Protein AF-A0A5N6R406-F1 (afdb_monomer_lite)

pLDDT: mean 90.54, std 9.45, range [58.97, 97.88]

Sequence (79 aa):
MKGRFICAATNPTIDQIAVYFQEKFPEYEIAKEFLEGPDEGVVRCDSTKLMKMGFEYIYDEKKILDDSVARGKRCGALM

Structure (mmCIF, N/CA/C/O backbone):
data_AF-A0A5N6R406-F1
#
_entry.id   AF-A0A5N6R406-F1
#
loop_
_atom_site.group_PDB
_atom_site.id
_atom_site.type_symbol
_atom_site.label_atom_id
_atom_site.label_alt_id
_atom_site.label_comp_id
_atom_site.label_asym_id
_atom_site.label_entity_id
_atom_site.label_seq_id
_atom_site.pdbx_PDB_ins_code
_atom_site.Cartn_x
_atom_site.Cartn_y
_atom_site.Cartn_z
_atom_site.occupancy
_atom_site.B_iso_or_equiv
_atom_site.auth_seq_id
_atom_site.auth_comp_id
_atom_site.auth_asym_id
_atom_site.auth_atom_id
_atom_site.pdbx_PDB_model_num
ATOM 1 N N . MET A 1 1 ? 21.387 -3.957 -19.578 1.00 66.00 1 MET A N 1
ATOM 2 C CA . MET A 1 1 ? 21.376 -3.596 -18.139 1.00 66.00 1 MET A CA 1
ATOM 3 C C . MET A 1 1 ? 21.174 -4.851 -17.297 1.00 66.00 1 MET A C 1
ATOM 5 O O . MET A 1 1 ? 20.375 -5.685 -17.694 1.00 66.00 1 MET A O 1
ATOM 9 N N . LYS A 1 2 ? 21.916 -5.025 -16.194 1.00 85.94 2 LYS A N 1
ATOM 10 C CA . LYS A 1 2 ? 21.823 -6.187 -15.284 1.00 85.94 2 LYS A CA 1
ATOM 11 C C . LYS A 1 2 ? 21.945 -5.720 -13.824 1.00 85.94 2 LYS A C 1
ATOM 13 O O . LYS A 1 2 ? 22.465 -4.633 -13.570 1.00 85.94 2 LYS A O 1
ATOM 18 N N . GLY A 1 3 ? 21.462 -6.522 -12.877 1.00 93.00 3 GLY A N 1
ATOM 19 C CA . GLY A 1 3 ? 21.534 -6.254 -11.434 1.00 93.00 3 GLY A CA 1
ATOM 20 C C . GLY A 1 3 ? 20.161 -6.075 -10.780 1.00 93.00 3 GLY A C 1
ATOM 21 O O . GLY A 1 3 ? 19.140 -6.392 -11.378 1.00 93.00 3 GLY A O 1
ATOM 22 N N . ARG A 1 4 ? 20.148 -5.572 -9.540 1.00 95.06 4 ARG A N 1
ATOM 23 C CA . ARG A 1 4 ? 18.926 -5.369 -8.740 1.00 95.06 4 ARG A CA 1
ATOM 24 C C . ARG A 1 4 ? 18.228 -4.048 -9.078 1.00 95.06 4 ARG A C 1
ATOM 26 O O . ARG A 1 4 ? 18.901 -3.071 -9.429 1.00 95.06 4 ARG A O 1
ATOM 33 N N . PHE A 1 5 ? 16.905 -4.037 -8.943 1.00 94.88 5 PHE A N 1
ATOM 34 C CA . PHE A 1 5 ? 16.024 -2.888 -9.155 1.00 94.88 5 PHE A CA 1
ATOM 35 C C . PHE A 1 5 ? 15.011 -2.836 -8.014 1.00 94.88 5 PHE A C 1
ATOM 37 O O . PHE A 1 5 ? 14.463 -3.872 -7.645 1.00 94.88 5 PHE A O 1
ATOM 44 N N . ILE A 1 6 ? 14.779 -1.649 -7.461 1.00 94.75 6 ILE A N 1
ATOM 45 C CA . ILE A 1 6 ? 13.700 -1.439 -6.499 1.00 94.75 6 ILE A CA 1
ATOM 46 C C . ILE A 1 6 ? 12.399 -1.252 -7.284 1.00 94.75 6 ILE A C 1
ATOM 48 O O . ILE A 1 6 ? 12.350 -0.442 -8.210 1.00 94.75 6 ILE A O 1
ATOM 52 N N . CYS A 1 7 ? 11.371 -2.008 -6.901 1.00 93.69 7 CYS A N 1
ATOM 53 C CA . CYS A 1 7 ? 10.004 -1.878 -7.391 1.00 93.69 7 CYS A CA 1
ATOM 54 C C . CYS A 1 7 ? 9.101 -1.584 -6.188 1.00 93.69 7 CYS A C 1
ATOM 56 O O . CYS A 1 7 ? 8.674 -2.498 -5.489 1.00 93.69 7 CYS A O 1
ATOM 58 N N . ALA A 1 8 ? 8.902 -0.302 -5.907 1.00 92.25 8 ALA A N 1
ATOM 59 C CA . ALA A 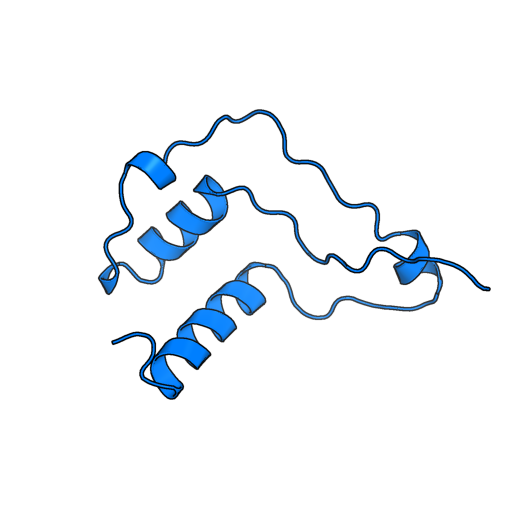1 8 ? 8.079 0.198 -4.815 1.00 92.25 8 ALA A CA 1
ATOM 60 C C . ALA A 1 8 ? 7.395 1.469 -5.322 1.00 92.25 8 ALA A C 1
ATOM 62 O O . ALA A 1 8 ? 8.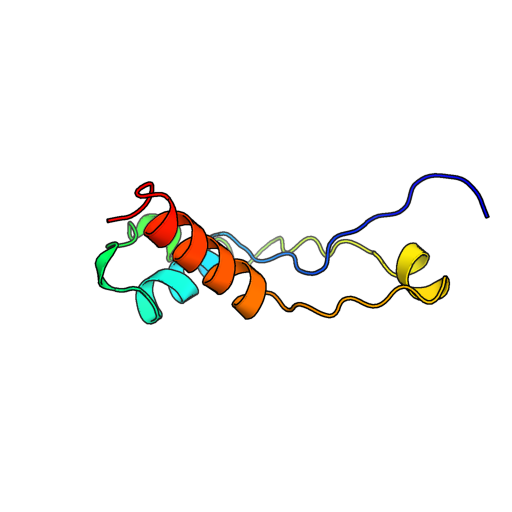071 2.458 -5.617 1.00 92.25 8 ALA A O 1
ATOM 63 N N . ALA A 1 9 ? 6.078 1.389 -5.516 1.00 90.50 9 ALA A N 1
ATOM 64 C CA . ALA A 1 9 ? 5.278 2.485 -6.057 1.00 90.50 9 ALA A CA 1
ATOM 65 C C . ALA A 1 9 ? 5.045 3.577 -5.005 1.00 90.50 9 ALA A C 1
ATOM 67 O O . ALA A 1 9 ? 5.065 4.763 -5.327 1.00 90.50 9 ALA A O 1
ATOM 68 N N . THR A 1 10 ? 4.821 3.166 -3.754 1.00 90.62 10 THR A N 1
ATOM 69 C CA . THR A 1 10 ? 4.441 4.038 -2.640 1.00 90.62 10 THR A CA 1
ATOM 70 C C . THR A 1 10 ? 5.040 3.501 -1.341 1.00 90.62 10 THR A C 1
ATOM 72 O O . THR A 1 10 ? 5.280 2.298 -1.214 1.00 90.62 10 THR A O 1
ATOM 75 N N . ASN A 1 11 ? 5.298 4.404 -0.392 1.00 89.62 11 ASN A N 1
ATOM 76 C CA . ASN A 1 11 ? 5.904 4.100 0.904 1.00 89.62 11 ASN A CA 1
ATOM 77 C C . ASN A 1 11 ? 5.149 4.846 2.024 1.00 89.62 11 ASN A C 1
ATOM 79 O O . ASN A 1 11 ? 5.729 5.760 2.619 1.00 89.62 11 ASN A O 1
ATOM 83 N N . PRO A 1 12 ? 3.867 4.525 2.274 1.00 89.62 12 PRO A N 1
ATOM 84 C CA . PRO A 1 12 ? 3.110 5.180 3.327 1.00 89.62 12 PRO A CA 1
ATOM 85 C C . PRO A 1 12 ? 3.593 4.760 4.712 1.00 89.62 12 PRO A C 1
ATOM 87 O O . PRO A 1 12 ? 4.093 3.646 4.911 1.00 89.62 12 PRO A O 1
ATOM 90 N N . THR A 1 13 ? 3.408 5.647 5.680 1.00 89.88 13 THR A N 1
ATOM 91 C CA . THR A 1 13 ? 3.549 5.325 7.100 1.00 89.88 13 THR A CA 1
ATOM 92 C C . THR A 1 13 ? 2.331 4.560 7.614 1.00 89.88 13 THR A C 1
ATOM 94 O O . THR A 1 13 ? 1.292 4.471 6.957 1.00 89.88 13 THR A O 1
ATOM 97 N N . ILE A 1 14 ? 2.460 3.979 8.809 1.00 91.06 14 ILE A N 1
ATOM 98 C CA . ILE A 1 14 ? 1.366 3.229 9.429 1.00 91.06 14 ILE A CA 1
ATOM 99 C C . ILE A 1 14 ? 0.148 4.119 9.711 1.00 91.06 14 ILE A C 1
ATOM 101 O O . ILE A 1 14 ? -0.973 3.691 9.452 1.00 91.06 14 ILE A O 1
ATOM 105 N N . ASP A 1 15 ? 0.367 5.364 10.138 1.00 91.44 15 ASP A N 1
ATOM 106 C CA . ASP A 1 15 ? -0.675 6.360 10.392 1.00 91.44 15 ASP A CA 1
ATOM 107 C C . ASP A 1 15 ? -1.373 6.807 9.109 1.00 91.44 15 ASP A C 1
ATOM 109 O O . ASP A 1 15 ? -2.599 6.881 9.083 1.00 91.44 15 ASP A O 1
ATOM 113 N N . GLN A 1 16 ? -0.643 6.978 8.004 1.00 91.69 16 GLN A N 1
ATOM 114 C CA . GLN A 1 16 ? -1.248 7.281 6.705 1.00 91.69 16 GLN A CA 1
ATOM 115 C C . GLN A 1 16 ? -2.205 6.173 6.249 1.00 91.69 16 GLN A C 1
ATOM 117 O O . GLN A 1 16 ? -3.318 6.463 5.804 1.00 91.69 16 GLN A O 1
ATOM 122 N N . ILE A 1 17 ? -1.809 4.903 6.400 1.00 93.56 17 ILE A N 1
ATOM 123 C CA . ILE A 1 17 ? -2.681 3.760 6.085 1.00 93.56 17 ILE A CA 1
ATOM 124 C C . ILE A 1 17 ? -3.878 3.720 7.044 1.00 93.56 17 ILE A C 1
ATOM 126 O O . ILE A 1 17 ? -5.015 3.535 6.605 1.00 93.56 17 ILE A O 1
ATOM 130 N N . ALA A 1 18 ? -3.633 3.887 8.345 1.00 94.44 18 ALA A N 1
ATOM 131 C CA . ALA A 1 18 ? -4.650 3.798 9.384 1.00 94.44 18 ALA A CA 1
ATOM 132 C C . ALA A 1 18 ? -5.722 4.884 9.234 1.00 94.44 18 ALA A C 1
ATOM 134 O O . ALA A 1 18 ? -6.910 4.566 9.234 1.00 94.44 18 ALA A O 1
ATOM 135 N N . VAL A 1 19 ? -5.315 6.141 9.032 1.00 94.06 19 VAL A N 1
ATOM 136 C CA . VAL A 1 19 ? -6.220 7.268 8.769 1.00 94.06 19 VAL A CA 1
ATOM 137 C C . VAL A 1 19 ? -7.015 7.019 7.490 1.00 94.06 19 VAL A C 1
ATOM 139 O O . VAL A 1 19 ? -8.240 7.125 7.510 1.00 94.06 19 VAL A O 1
ATOM 142 N N . TYR A 1 20 ? -6.356 6.594 6.405 1.00 96.06 20 TYR A N 1
ATOM 143 C CA . TYR A 1 20 ? -7.040 6.297 5.144 1.00 96.06 20 TYR A CA 1
ATOM 144 C C . TYR A 1 20 ? -8.139 5.238 5.308 1.00 96.06 20 TYR A C 1
ATOM 146 O O . TYR A 1 20 ? -9.258 5.412 4.819 1.00 96.06 20 TYR A O 1
ATOM 154 N N . PHE A 1 21 ? -7.843 4.140 6.010 1.00 96.50 21 PHE A N 1
ATOM 155 C CA . PHE A 1 21 ? -8.829 3.094 6.267 1.00 96.50 21 PHE A CA 1
ATOM 156 C C . PHE A 1 21 ? -9.917 3.529 7.240 1.00 96.50 21 PHE A C 1
ATOM 158 O O . PHE A 1 21 ? -11.077 3.209 7.000 1.00 96.50 21 PHE A O 1
ATOM 165 N N . GLN A 1 22 ? -9.585 4.287 8.283 1.00 95.62 22 GLN A N 1
ATOM 166 C CA . GLN A 1 22 ? -10.570 4.777 9.243 1.00 95.62 22 GLN A CA 1
ATOM 167 C C . GLN A 1 22 ? -11.585 5.731 8.597 1.00 95.62 22 GLN A C 1
ATOM 169 O O . GLN A 1 22 ? -12.767 5.687 8.939 1.00 95.62 22 GLN A O 1
ATOM 174 N N . GLU A 1 23 ? -11.142 6.575 7.662 1.00 95.44 23 GLU A N 1
ATOM 175 C CA . GLU A 1 23 ? -12.017 7.489 6.923 1.00 95.44 23 GLU A CA 1
ATOM 176 C C . GLU A 1 23 ? -12.877 6.759 5.885 1.00 95.44 23 GLU A C 1
ATOM 178 O O . GLU A 1 23 ? -14.053 7.085 5.708 1.00 95.44 23 GLU A O 1
ATOM 183 N N . LYS A 1 24 ? -12.300 5.782 5.177 1.00 97.12 24 LYS A N 1
ATOM 184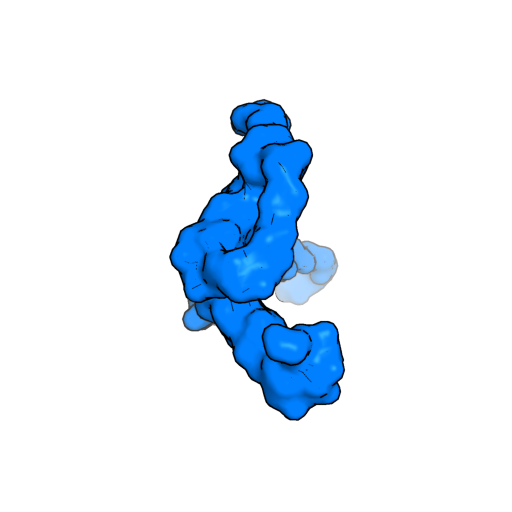 C CA . LYS A 1 24 ? -12.949 5.152 4.020 1.00 97.12 24 LYS A CA 1
ATOM 185 C C . LYS A 1 24 ? -13.755 3.899 4.344 1.00 97.12 24 LYS A C 1
ATOM 187 O O . LYS A 1 24 ? -14.755 3.636 3.676 1.00 97.12 24 LYS A O 1
ATOM 192 N N . PHE A 1 25 ? -13.313 3.133 5.333 1.00 95.94 25 PHE A N 1
ATOM 193 C CA . PHE A 1 25 ? -13.929 1.887 5.780 1.00 95.94 25 PHE A CA 1
ATOM 194 C C . PHE A 1 25 ? -14.181 1.946 7.294 1.00 95.94 25 PHE A C 1
ATOM 196 O O . PHE A 1 25 ? -13.582 1.181 8.060 1.00 95.94 25 PHE A O 1
ATOM 203 N N . PRO A 1 26 ? -15.040 2.876 7.756 1.00 94.62 26 PRO A N 1
ATOM 204 C CA . PRO A 1 26 ? -15.287 3.085 9.180 1.00 94.62 26 PRO A CA 1
ATOM 205 C C . PRO A 1 26 ? -15.857 1.844 9.884 1.00 94.62 26 PRO A C 1
ATOM 207 O O . PRO A 1 26 ? -15.798 1.772 11.108 1.00 94.62 26 PRO A O 1
ATOM 210 N N . GLU A 1 27 ? -16.367 0.856 9.137 1.00 94.44 27 GLU A N 1
ATOM 211 C CA . GLU A 1 27 ? -16.845 -0.423 9.666 1.00 94.44 27 GLU A CA 1
ATOM 212 C C . GLU A 1 27 ? -15.768 -1.275 10.364 1.00 94.44 27 GLU A C 1
ATOM 214 O O . GLU A 1 27 ? -16.118 -2.179 11.119 1.00 94.44 27 GLU A O 1
ATOM 219 N N . TYR A 1 28 ? -14.478 -1.008 10.129 1.00 92.00 28 TYR A N 1
ATOM 220 C CA . TYR A 1 28 ? -13.376 -1.836 10.636 1.00 92.00 28 TYR A CA 1
ATOM 221 C C . TYR A 1 28 ? -12.708 -1.337 11.920 1.00 92.00 28 TYR A C 1
ATOM 223 O O . TYR A 1 28 ? -11.751 -1.976 12.341 1.00 92.00 28 TYR A O 1
ATOM 231 N N . GLU A 1 29 ? -13.191 -0.241 12.521 1.00 91.75 29 GLU A N 1
ATOM 232 C CA . GLU A 1 29 ? -12.678 0.371 13.766 1.00 91.75 29 GLU A CA 1
ATOM 233 C C . GLU A 1 29 ? -11.156 0.217 13.968 1.00 91.75 29 GLU A C 1
ATOM 235 O O . GLU A 1 29 ? -10.670 -0.702 14.634 1.00 91.75 29 GLU A O 1
ATOM 240 N N . ILE A 1 30 ? -10.378 1.144 13.404 1.00 94.12 30 ILE A N 1
ATOM 241 C CA . ILE A 1 30 ? -8.920 1.104 13.523 1.00 94.12 30 ILE A CA 1
ATOM 242 C C . ILE A 1 30 ? -8.501 1.535 14.934 1.00 94.12 30 ILE A C 1
ATOM 244 O O . ILE A 1 30 ? -8.949 2.558 15.455 1.00 94.12 30 ILE A O 1
ATOM 248 N N . ALA A 1 31 ? -7.613 0.761 15.566 1.00 93.25 31 ALA A N 1
ATOM 249 C CA . ALA A 1 31 ? -7.121 1.083 16.901 1.00 93.25 31 ALA A CA 1
ATOM 250 C C . ALA A 1 31 ? -6.387 2.436 16.910 1.00 93.25 31 ALA A C 1
ATOM 252 O O . ALA A 1 31 ? -5.549 2.711 16.050 1.00 93.25 31 ALA A O 1
ATOM 253 N N . LYS A 1 32 ? -6.685 3.272 17.913 1.00 90.31 32 LYS A N 1
ATOM 254 C CA . LYS A 1 32 ? -6.194 4.662 18.001 1.00 90.31 32 LYS A CA 1
ATOM 255 C C . LYS A 1 32 ? -4.672 4.783 18.003 1.00 90.31 32 LYS A C 1
ATOM 257 O O . LYS A 1 32 ? -4.142 5.743 17.468 1.00 90.31 32 LYS A O 1
ATOM 262 N N . GLU A 1 33 ? -3.987 3.791 18.556 1.00 90.50 33 GLU A N 1
ATOM 263 C CA . GLU A 1 33 ? -2.525 3.683 18.556 1.00 90.50 33 GLU A CA 1
ATOM 264 C C . GLU A 1 33 ? -1.898 3.646 17.156 1.00 90.50 33 GLU A C 1
ATOM 266 O O . GLU A 1 33 ? -0.730 3.986 17.011 1.00 90.50 33 GLU A O 1
ATOM 271 N N . PHE A 1 34 ? -2.661 3.281 16.119 1.00 89.69 34 PHE A N 1
ATOM 272 C CA . PHE A 1 34 ? -2.201 3.348 14.732 1.00 89.69 34 PHE A CA 1
ATOM 273 C C . PHE A 1 34 ? -2.506 4.680 14.055 1.00 89.69 34 PHE A C 1
ATOM 275 O O . PHE A 1 34 ? -1.944 4.940 13.001 1.00 89.69 34 PHE A O 1
ATOM 282 N N . LEU A 1 35 ? -3.382 5.514 14.622 1.00 87.12 35 LEU A N 1
ATOM 283 C CA . LEU A 1 35 ? -3.739 6.820 14.057 1.00 87.12 35 LEU A CA 1
ATOM 284 C C . LEU A 1 35 ? -2.710 7.906 14.397 1.00 87.12 35 LEU A C 1
ATOM 286 O O . LEU A 1 35 ? -2.742 8.984 13.812 1.00 87.12 35 LEU A O 1
ATOM 290 N N . GLU A 1 36 ? -1.806 7.621 15.333 1.00 83.69 36 GLU A N 1
ATOM 291 C CA . GLU A 1 36 ? -0.757 8.527 15.789 1.00 83.69 36 GLU A CA 1
ATOM 292 C C . GLU A 1 36 ? 0.604 7.849 15.576 1.00 83.69 36 GLU A C 1
ATOM 294 O O . GLU A 1 36 ? 0.999 6.952 16.319 1.00 83.69 36 GLU A O 1
ATOM 299 N N . GLY A 1 37 ? 1.312 8.249 14.519 1.00 69.88 37 GLY A N 1
ATOM 300 C CA . GLY A 1 37 ? 2.658 7.776 14.195 1.00 69.88 37 GLY A CA 1
ATOM 301 C C . GLY A 1 37 ? 3.698 8.884 14.374 1.00 69.88 37 GLY A C 1
ATOM 302 O O . GLY A 1 37 ? 3.346 10.063 14.356 1.00 69.88 37 GLY A O 1
ATOM 303 N N . PRO A 1 38 ? 4.989 8.552 14.554 1.00 68.25 38 PRO A N 1
ATOM 304 C CA . PRO A 1 38 ? 6.035 9.563 14.475 1.00 68.25 38 PRO A CA 1
ATOM 305 C C . PRO A 1 38 ? 6.042 10.192 13.072 1.00 68.25 38 PRO A C 1
ATOM 307 O O . PRO A 1 38 ? 6.131 9.474 12.078 1.00 68.25 38 PRO A O 1
ATOM 310 N N . ASP A 1 39 ? 6.037 11.527 12.996 1.00 59.19 39 ASP A N 1
ATOM 311 C CA . ASP A 1 39 ? 6.214 12.283 11.738 1.00 59.19 39 ASP A CA 1
ATOM 312 C C . ASP A 1 39 ? 7.572 11.987 11.058 1.00 59.19 39 ASP A C 1
ATOM 314 O O . ASP A 1 39 ? 7.801 12.290 9.882 1.00 59.19 39 ASP A O 1
ATOM 318 N N . GLU A 1 40 ? 8.511 11.403 11.807 1.00 58.97 40 GLU A N 1
ATOM 319 C CA . GLU A 1 40 ? 9.884 11.162 11.391 1.00 58.97 40 GLU A CA 1
ATOM 320 C C . GLU A 1 40 ? 10.070 9.765 10.780 1.00 58.97 40 GLU A C 1
ATOM 322 O O . GLU A 1 40 ? 9.910 8.743 11.445 1.00 58.97 40 GLU A O 1
ATOM 327 N N . GLY A 1 41 ? 10.517 9.723 9.518 1.00 59.25 41 GLY A N 1
ATOM 328 C CA . GLY A 1 41 ? 11.114 8.513 8.942 1.00 59.25 41 GLY A CA 1
ATOM 329 C C . GLY A 1 41 ? 10.454 7.931 7.694 1.00 59.25 41 GLY A C 1
ATOM 330 O O . GLY A 1 41 ? 10.617 6.736 7.446 1.00 59.25 41 GLY A O 1
ATOM 331 N N . VAL A 1 42 ? 9.772 8.729 6.861 1.00 66.75 42 VAL A N 1
ATOM 332 C CA . VAL A 1 42 ? 9.353 8.261 5.524 1.00 66.75 42 VAL A CA 1
ATOM 333 C C . VAL A 1 42 ? 10.588 8.012 4.653 1.00 66.75 42 VAL A C 1
ATOM 335 O O . VAL A 1 42 ? 11.080 8.893 3.943 1.00 66.75 42 VAL A O 1
ATOM 338 N N . VAL A 1 43 ? 11.115 6.789 4.697 1.00 74.00 43 VAL A N 1
ATOM 339 C CA . VAL A 1 43 ? 12.196 6.363 3.809 1.00 74.00 43 VAL A CA 1
ATOM 340 C C . VAL A 1 43 ? 11.605 6.181 2.420 1.00 74.00 43 VAL A C 1
ATOM 342 O O . VAL A 1 43 ? 10.913 5.203 2.142 1.00 74.00 43 VAL A O 1
ATOM 345 N N . ARG A 1 44 ? 11.885 7.128 1.525 1.00 77.12 44 ARG A N 1
ATOM 346 C CA . ARG A 1 44 ? 11.516 7.006 0.113 1.00 77.12 44 ARG A CA 1
ATOM 347 C C . ARG A 1 44 ? 12.385 5.947 -0.557 1.00 77.12 44 ARG A C 1
ATOM 349 O O . ARG A 1 44 ? 13.610 6.057 -0.585 1.00 77.12 44 ARG A O 1
ATOM 356 N N . CYS A 1 45 ? 11.747 4.936 -1.132 1.00 85.44 45 CYS A N 1
ATOM 357 C CA . CYS A 1 45 ? 12.419 3.978 -1.995 1.00 85.44 45 CYS A CA 1
ATOM 358 C C . CYS A 1 45 ? 12.752 4.620 -3.349 1.00 85.44 45 CYS A C 1
ATOM 360 O O . CYS A 1 45 ? 11.863 5.076 -4.064 1.00 85.44 45 CYS A O 1
ATOM 362 N N . ASP A 1 46 ? 14.030 4.617 -3.735 1.00 88.94 46 ASP A N 1
ATOM 363 C CA . ASP A 1 46 ? 14.438 5.085 -5.060 1.00 88.94 46 ASP A CA 1
ATOM 364 C C . ASP A 1 46 ? 14.218 3.996 -6.124 1.00 88.94 46 ASP A C 1
ATOM 366 O O . ASP A 1 46 ? 15.053 3.111 -6.339 1.00 88.94 46 ASP A O 1
ATOM 370 N N . SER A 1 47 ? 13.082 4.072 -6.817 1.00 91.81 47 SER A N 1
ATOM 371 C CA . SER A 1 47 ? 12.757 3.219 -7.965 1.00 91.81 47 SER A CA 1
ATOM 372 C C . SER A 1 47 ? 13.139 3.840 -9.320 1.00 91.81 47 SER A C 1
ATOM 374 O O . SER A 1 47 ? 12.841 3.274 -10.376 1.00 91.81 47 SER A O 1
ATOM 376 N N . THR A 1 48 ? 13.886 4.954 -9.333 1.00 92.75 48 THR A N 1
ATOM 377 C CA . THR A 1 48 ? 14.273 5.684 -10.557 1.00 92.75 48 THR A CA 1
ATOM 378 C C . THR A 1 48 ? 15.028 4.803 -11.547 1.00 92.75 48 THR A C 1
ATOM 380 O O . THR A 1 48 ? 14.853 4.929 -12.759 1.00 92.75 48 THR A O 1
ATOM 383 N N . LYS A 1 49 ? 15.861 3.876 -11.055 1.00 94.06 49 LYS A N 1
ATOM 384 C CA . LYS A 1 49 ? 16.596 2.933 -11.913 1.00 94.06 49 LYS A CA 1
ATOM 385 C C . LYS A 1 49 ? 15.653 2.066 -12.755 1.00 94.06 49 LYS A C 1
ATOM 387 O O . LYS A 1 49 ? 15.984 1.768 -13.898 1.00 94.06 49 LYS A O 1
ATOM 392 N N . LEU A 1 50 ? 14.519 1.650 -12.189 1.00 95.06 50 LEU A N 1
ATOM 393 C CA . LEU A 1 50 ? 13.502 0.872 -12.892 1.00 95.06 50 LEU A CA 1
ATOM 394 C C . LEU A 1 50 ? 12.741 1.762 -13.880 1.00 95.06 50 LEU A C 1
ATOM 396 O O . LEU A 1 50 ? 12.628 1.406 -15.047 1.00 95.06 50 LEU A O 1
ATOM 400 N N . MET A 1 51 ? 12.311 2.953 -13.458 1.00 94.19 51 MET A N 1
ATOM 401 C CA . MET A 1 51 ? 11.546 3.863 -14.322 1.00 94.19 51 MET A CA 1
ATOM 402 C C . MET A 1 51 ? 12.337 4.349 -15.544 1.00 94.19 51 MET A C 1
ATOM 404 O O . MET A 1 51 ? 11.801 4.425 -16.644 1.00 94.19 51 MET A O 1
ATOM 408 N N . LYS A 1 52 ? 13.651 4.574 -15.404 1.00 94.88 52 LYS A N 1
ATOM 409 C CA . LYS A 1 52 ? 14.541 4.917 -16.533 1.00 94.88 52 LYS A CA 1
ATOM 410 C C . LYS A 1 52 ? 14.621 3.831 -17.618 1.00 94.88 52 LYS A C 1
ATOM 412 O O . LYS A 1 52 ? 15.124 4.112 -18.700 1.00 94.88 52 LYS A O 1
ATOM 417 N N . MET A 1 53 ? 14.142 2.614 -17.348 1.00 93.62 53 MET A N 1
ATOM 418 C CA . MET A 1 53 ? 14.014 1.540 -18.341 1.00 93.62 53 MET A CA 1
ATOM 419 C C . MET A 1 53 ? 12.738 1.645 -19.192 1.00 93.62 53 MET A C 1
ATOM 421 O O . MET A 1 53 ? 12.541 0.801 -20.062 1.00 93.62 53 MET A O 1
ATOM 425 N N . GLY A 1 54 ? 11.868 2.623 -18.926 1.00 95.25 54 GLY A N 1
ATOM 426 C CA . GLY A 1 54 ? 10.533 2.724 -19.523 1.00 95.25 54 GLY A CA 1
ATOM 427 C C . GLY A 1 54 ? 9.446 1.970 -18.748 1.00 95.25 54 GLY A C 1
ATOM 428 O O . GLY A 1 54 ? 8.376 1.729 -19.290 1.00 95.25 54 GLY A O 1
ATOM 429 N N . PHE A 1 55 ? 9.716 1.556 -17.504 1.00 95.69 55 PHE A N 1
ATOM 430 C CA . PHE A 1 55 ? 8.687 1.000 -16.624 1.00 95.69 55 PHE A CA 1
ATOM 431 C C . PHE A 1 55 ? 7.857 2.126 -16.004 1.00 95.69 55 PHE A C 1
ATOM 433 O O . PHE A 1 55 ? 8.417 3.092 -15.485 1.00 95.69 55 PHE A O 1
ATOM 440 N N . GLU A 1 56 ? 6.539 1.954 -15.978 1.00 96.38 56 GLU A N 1
ATOM 441 C CA . GLU A 1 56 ? 5.602 2.923 -15.417 1.00 96.38 56 GLU A CA 1
ATOM 442 C C . GLU A 1 56 ? 4.709 2.259 -14.366 1.00 96.38 56 GLU A C 1
ATOM 444 O O . GLU A 1 56 ? 4.149 1.182 -14.585 1.00 96.38 56 GLU A O 1
ATOM 449 N N . TYR A 1 57 ? 4.562 2.915 -13.214 1.00 95.19 57 TYR A N 1
ATOM 450 C CA . TYR A 1 57 ? 3.563 2.528 -12.225 1.00 95.19 57 TYR A CA 1
ATOM 451 C C . TYR A 1 57 ? 2.204 3.078 -12.654 1.00 95.19 57 TYR A C 1
ATOM 453 O O . TYR A 1 57 ? 2.034 4.286 -12.778 1.00 95.19 57 TYR A O 1
ATOM 461 N N . ILE A 1 58 ? 1.233 2.189 -12.850 1.00 96.25 58 ILE A N 1
ATOM 462 C CA . ILE A 1 58 ? -0.138 2.554 -13.252 1.00 96.25 58 ILE A CA 1
ATOM 463 C C . ILE A 1 58 ? -1.128 2.577 -12.079 1.00 96.25 58 ILE A C 1
ATOM 465 O O . ILE A 1 58 ? -2.294 2.921 -12.259 1.00 96.25 58 ILE A O 1
ATOM 469 N N . TYR A 1 59 ? -0.680 2.174 -10.889 1.00 95.81 59 TYR A N 1
ATOM 470 C CA . TYR A 1 59 ? -1.490 2.111 -9.676 1.00 95.81 59 TYR A CA 1
ATOM 471 C C . TYR A 1 59 ? -0.869 2.988 -8.598 1.00 95.81 59 TYR A C 1
ATOM 473 O O . TYR A 1 59 ? 0.330 2.890 -8.333 1.00 95.81 59 TYR A O 1
ATOM 481 N N . ASP A 1 60 ? -1.699 3.835 -7.996 1.00 93.44 60 ASP A N 1
ATOM 482 C CA . ASP A 1 60 ? -1.331 4.668 -6.860 1.00 93.44 60 ASP A CA 1
ATOM 483 C C . ASP A 1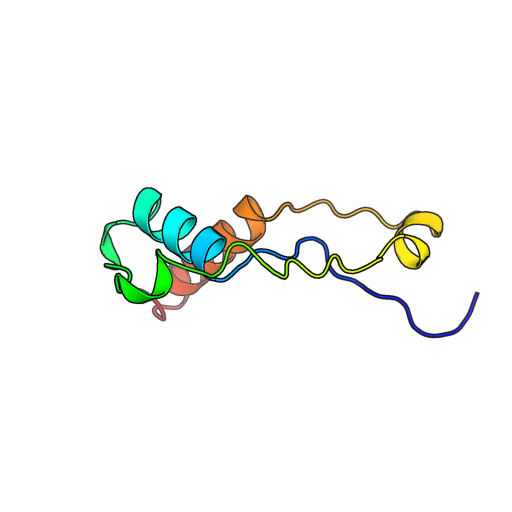 60 ? -1.645 3.971 -5.527 1.00 93.44 60 ASP A C 1
ATOM 485 O O . ASP A 1 60 ? -2.193 2.866 -5.477 1.00 93.44 60 ASP A O 1
ATOM 489 N N . GLU A 1 61 ? -1.282 4.633 -4.431 1.00 94.25 61 GLU A N 1
ATOM 490 C CA . GLU A 1 61 ? -1.452 4.113 -3.074 1.00 94.25 61 GLU A CA 1
ATOM 491 C C . GLU A 1 61 ? -2.907 3.770 -2.771 1.00 94.25 61 GLU A C 1
ATOM 493 O O . GLU A 1 61 ? -3.217 2.675 -2.308 1.00 94.25 61 GLU A O 1
ATOM 498 N N . LYS A 1 62 ? -3.810 4.698 -3.095 1.00 95.88 62 LYS A N 1
ATOM 499 C CA . LYS A 1 62 ? -5.240 4.580 -2.815 1.00 95.88 62 LYS A CA 1
ATOM 500 C C . LYS A 1 62 ? -5.827 3.377 -3.532 1.00 95.88 62 LYS A C 1
ATOM 502 O O . LYS A 1 62 ? -6.516 2.577 -2.909 1.00 95.88 62 LYS A O 1
ATOM 507 N N . LYS A 1 63 ? -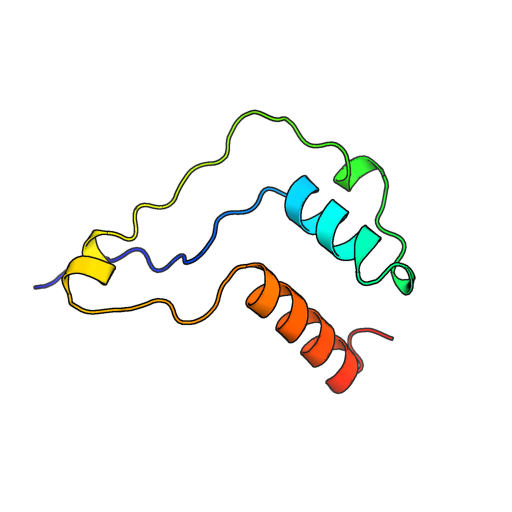5.497 3.199 -4.813 1.00 97.00 63 LYS A N 1
ATOM 508 C CA . LYS A 1 63 ? -5.950 2.051 -5.593 1.00 97.00 63 LYS A CA 1
ATOM 509 C C . LYS A 1 63 ? -5.435 0.729 -5.027 1.00 97.00 63 LYS A C 1
ATOM 511 O O . LYS A 1 63 ? -6.202 -0.227 -4.954 1.00 97.00 63 LYS A O 1
ATOM 516 N N . ILE A 1 64 ? -4.171 0.672 -4.604 1.00 96.75 64 ILE A N 1
ATOM 517 C CA . ILE A 1 64 ? -3.594 -0.529 -3.979 1.00 96.75 64 ILE A CA 1
ATOM 518 C C . ILE A 1 64 ? -4.334 -0.868 -2.675 1.00 96.75 64 ILE A C 1
ATOM 520 O O . ILE A 1 64 ? -4.718 -2.024 -2.469 1.00 96.75 64 ILE A O 1
ATOM 524 N N . LEU A 1 65 ? -4.560 0.126 -1.813 1.00 96.94 65 LEU A N 1
ATOM 525 C CA . LEU A 1 65 ? -5.265 -0.043 -0.540 1.00 96.94 65 LEU A CA 1
ATOM 526 C C . LEU A 1 65 ? -6.732 -0.462 -0.753 1.00 96.94 65 LEU A C 1
ATOM 528 O O . LEU A 1 65 ? -7.190 -1.436 -0.153 1.00 96.94 65 LEU A O 1
ATOM 532 N N . ASP A 1 66 ? -7.441 0.195 -1.670 1.00 97.75 66 ASP A N 1
ATOM 533 C CA . ASP A 1 66 ? -8.834 -0.107 -2.017 1.00 97.75 66 ASP A CA 1
ATOM 534 C C . ASP A 1 66 ? -9.021 -1.517 -2.566 1.00 97.75 66 ASP A C 1
ATOM 536 O O . ASP A 1 66 ? -9.888 -2.271 -2.110 1.00 97.75 66 ASP A O 1
ATOM 540 N N . ASP A 1 67 ? -8.203 -1.887 -3.554 1.00 97.69 67 ASP A N 1
ATOM 541 C CA . ASP A 1 67 ? -8.303 -3.187 -4.208 1.00 97.69 67 ASP A CA 1
ATOM 542 C C . ASP A 1 67 ? -7.977 -4.320 -3.220 1.00 97.69 67 ASP A C 1
ATOM 544 O O . ASP A 1 67 ? -8.555 -5.409 -3.326 1.00 97.69 67 ASP A O 1
ATOM 548 N N . SER A 1 68 ? -7.119 -4.056 -2.22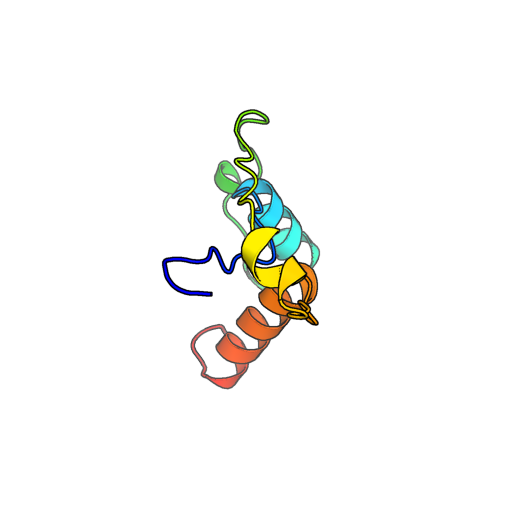6 1.00 96.62 68 SER A N 1
ATOM 549 C CA . SER A 1 68 ? -6.802 -4.992 -1.142 1.00 96.62 68 SER A CA 1
ATOM 550 C C . SER A 1 68 ? -8.013 -5.257 -0.246 1.00 96.62 68 SER A C 1
ATOM 552 O O . SER A 1 68 ? -8.363 -6.420 -0.024 1.00 96.62 68 SER A O 1
ATOM 554 N N . VAL A 1 69 ? -8.720 -4.209 0.193 1.00 97.56 69 VAL A N 1
ATOM 555 C CA . VAL A 1 69 ? -9.955 -4.353 0.988 1.00 97.56 69 VAL A CA 1
ATOM 556 C C . VAL A 1 69 ? -11.046 -5.040 0.168 1.00 97.56 69 VAL A C 1
ATOM 558 O O . VAL A 1 69 ? -11.659 -6.009 0.622 1.00 97.56 69 VAL A O 1
ATOM 561 N N . ALA A 1 70 ? -11.243 -4.618 -1.084 1.00 97.62 70 ALA A N 1
ATOM 562 C CA . ALA A 1 70 ? -12.217 -5.233 -1.979 1.00 97.62 70 ALA A CA 1
ATOM 563 C C . ALA A 1 70 ? -11.922 -6.725 -2.205 1.00 97.62 70 ALA A C 1
ATOM 565 O O . ALA A 1 70 ? -12.845 -7.542 -2.272 1.00 97.62 70 ALA A O 1
ATOM 566 N N . ARG A 1 71 ? -10.643 -7.108 -2.323 1.00 97.88 71 ARG A N 1
ATOM 567 C CA . ARG A 1 71 ? -10.234 -8.513 -2.420 1.00 97.88 71 ARG A CA 1
ATOM 568 C C . ARG A 1 71 ? -10.512 -9.267 -1.122 1.00 97.88 71 ARG A C 1
ATOM 570 O O . ARG A 1 71 ? -11.041 -10.372 -1.210 1.00 97.88 71 ARG A O 1
ATOM 577 N N . GLY A 1 72 ? -10.206 -8.683 0.037 1.00 97.25 72 GLY A N 1
ATOM 578 C CA . GLY A 1 72 ? -10.506 -9.263 1.349 1.00 97.25 72 GLY A CA 1
ATOM 579 C C . GLY A 1 72 ? -11.993 -9.583 1.513 1.00 97.25 72 GLY A C 1
ATOM 580 O O . GLY A 1 72 ? -12.330 -10.727 1.818 1.00 97.25 72 GLY A O 1
ATOM 581 N N . LYS A 1 73 ? -12.868 -8.627 1.168 1.00 96.69 73 LYS A N 1
ATOM 582 C CA . LYS A 1 73 ? -14.332 -8.806 1.145 1.00 96.69 73 LYS A CA 1
ATOM 583 C C . LYS A 1 73 ? -14.756 -9.946 0.210 1.00 96.69 73 LYS A C 1
ATOM 585 O O . LYS A 1 73 ? -15.464 -10.860 0.616 1.00 96.69 73 LYS A O 1
ATOM 590 N N . ARG A 1 74 ? -14.259 -9.962 -1.038 1.00 97.88 74 ARG A N 1
ATOM 591 C CA . ARG A 1 74 ? -14.585 -11.025 -2.018 1.00 97.88 74 ARG A CA 1
ATOM 592 C C . ARG A 1 74 ? -14.120 -12.420 -1.597 1.00 97.88 74 ARG A C 1
ATOM 594 O O . ARG A 1 74 ? -14.722 -13.403 -2.014 1.00 97.88 74 ARG A O 1
ATOM 601 N N . CYS A 1 75 ? -13.029 -12.513 -0.843 1.00 97.62 75 CYS A N 1
ATOM 602 C CA . CYS A 1 75 ? -12.500 -13.783 -0.346 1.00 97.62 75 CYS A CA 1
ATOM 603 C C . CYS A 1 75 ? -13.123 -14.231 0.982 1.00 97.62 75 CYS A C 1
ATOM 605 O O . CYS A 1 75 ? -12.792 -15.322 1.437 1.00 97.62 75 CYS A O 1
ATOM 607 N N . GLY A 1 76 ? -13.954 -13.402 1.622 1.00 96.00 76 GLY A N 1
ATOM 608 C CA . GLY A 1 76 ? -14.451 -13.653 2.977 1.00 96.00 76 GLY A CA 1
ATOM 609 C C . GLY A 1 76 ? -13.380 -13.525 4.068 1.00 96.00 76 GLY A C 1
ATOM 610 O O . GLY A 1 76 ? -13.563 -14.047 5.160 1.00 96.00 76 GLY A O 1
ATOM 611 N N . ALA A 1 77 ? -12.254 -12.865 3.776 1.00 95.69 77 ALA A N 1
ATOM 612 C CA . ALA A 1 77 ? -11.207 -12.572 4.761 1.00 95.69 77 ALA A CA 1
ATOM 613 C C . ALA A 1 77 ? -11.501 -11.292 5.560 1.00 95.69 77 ALA A C 1
ATOM 615 O O . ALA A 1 77 ? -10.971 -11.112 6.651 1.00 95.69 77 ALA A O 1
ATOM 616 N N . LEU A 1 78 ? -12.336 -10.415 5.000 1.00 93.50 78 LEU A N 1
ATOM 617 C CA . LEU A 1 78 ? -12.903 -9.247 5.663 1.00 93.50 78 LEU A CA 1
ATOM 618 C C . LEU A 1 78 ? -14.424 -9.369 5.570 1.00 93.50 78 LEU A C 1
ATOM 620 O O . LEU A 1 78 ? -14.937 -9.700 4.496 1.00 93.50 78 LEU A O 1
ATOM 624 N N . MET A 1 79 ? -15.108 -9.153 6.693 1.00 79.75 79 MET A N 1
ATOM 625 C CA . MET A 1 79 ? -16.573 -9.147 6.772 1.00 79.75 79 MET A CA 1
ATOM 626 C C . MET A 1 79 ? -17.145 -7.763 6.478 1.00 79.75 79 MET A C 1
ATOM 628 O O . MET A 1 79 ? -16.383 -6.776 6.599 1.00 79.75 79 MET A O 1
#

Radius of gyration: 15.7 Å; chains: 1; bounding box: 39×26×38 Å

Foldseek 3Di:
DDDDADDDQDQDAQLVLQVLCCVPPVVVPRDVVSVDDPPDDRDDDPRVVVVVVVDDDPDHPNRVSVVVVVVCVVVVVHD

Organism: NCBI:txid176857

Secondary structure (DSSP, 8-state):
--S-----S----HHHHHHHHHHH-GGG---GGGT---SS-------HHHHTTT------HHHHHHHHHHHHHHHTS--